Protein AF-A0A9X3BNT4-F1 (afdb_monomer_lite)

Organism: NCBI:txid318424

Structure (mmCIF, N/CA/C/O backbone):
data_AF-A0A9X3BNT4-F1
#
_entry.id   AF-A0A9X3BNT4-F1
#
loop_
_atom_site.group_PDB
_atom_site.id
_atom_site.type_symbol
_atom_site.label_atom_id
_atom_site.label_alt_id
_atom_site.label_comp_id
_atom_site.label_asym_id
_atom_site.label_entity_id
_atom_site.label_seq_id
_atom_site.pdbx_PDB_ins_code
_atom_site.Cartn_x
_atom_site.Cartn_y
_atom_site.Cartn_z
_atom_site.occupancy
_atom_site.B_iso_or_equiv
_atom_site.auth_seq_id
_atom_site.auth_comp_id
_atom_site.auth_asym_id
_atom_site.auth_atom_id
_atom_site.pdbx_PDB_model_num
ATOM 1 N N . ALA A 1 1 ? -4.913 -13.291 15.797 1.00 55.00 1 ALA A N 1
ATOM 2 C CA . ALA A 1 1 ? -3.959 -13.940 14.868 1.00 55.00 1 ALA A CA 1
ATOM 3 C C . ALA A 1 1 ? -2.617 -14.131 15.571 1.00 55.00 1 ALA A C 1
ATOM 5 O O . ALA A 1 1 ? -2.256 -13.281 16.377 1.00 55.00 1 ALA A O 1
ATOM 6 N N . THR A 1 2 ? -1.888 -15.220 15.312 1.00 68.81 2 THR A N 1
ATOM 7 C CA . THR A 1 2 ? -0.499 -15.352 15.784 1.00 68.81 2 THR A CA 1
ATOM 8 C C . THR A 1 2 ? 0.394 -14.337 15.056 1.00 68.81 2 THR A C 1
ATOM 10 O O . THR A 1 2 ? 0.176 -14.117 13.863 1.00 68.81 2 THR A O 1
ATOM 13 N N . PRO A 1 3 ? 1.395 -13.726 15.723 1.00 75.94 3 PRO A N 1
ATOM 14 C CA . PRO A 1 3 ? 2.270 -12.724 15.106 1.00 75.94 3 PRO A CA 1
ATOM 15 C C . PRO A 1 3 ? 2.894 -13.190 13.785 1.00 75.94 3 PRO A C 1
ATOM 17 O O . PRO A 1 3 ? 2.908 -12.441 12.816 1.00 75.94 3 PRO A O 1
ATOM 20 N N . SER A 1 4 ? 3.305 -14.460 13.703 1.00 80.19 4 SER A N 1
ATOM 21 C CA . SER A 1 4 ? 3.890 -15.050 12.491 1.00 80.19 4 SER A CA 1
ATOM 22 C C . SER A 1 4 ? 2.973 -14.985 11.267 1.00 80.19 4 SER A C 1
ATOM 24 O O . SER A 1 4 ? 3.439 -14.690 10.173 1.00 80.19 4 SER A O 1
ATOM 26 N N . ARG A 1 5 ? 1.663 -15.207 11.437 1.00 87.12 5 ARG A N 1
ATOM 27 C CA . ARG A 1 5 ? 0.697 -15.135 10.329 1.00 87.12 5 ARG A CA 1
ATOM 28 C C . ARG A 1 5 ? 0.489 -13.706 9.836 1.00 87.12 5 ARG A C 1
ATOM 30 O O . ARG A 1 5 ? 0.233 -13.513 8.656 1.00 87.12 5 ARG A O 1
ATOM 37 N N . ALA A 1 6 ? 0.587 -12.723 10.729 1.00 86.56 6 ALA A N 1
ATOM 38 C CA . ALA A 1 6 ? 0.404 -11.322 10.370 1.00 86.56 6 ALA A CA 1
ATOM 39 C C . ALA A 1 6 ? 1.595 -10.791 9.555 1.00 86.56 6 ALA A C 1
ATOM 41 O O . ALA A 1 6 ? 1.392 -10.133 8.541 1.00 86.56 6 ALA A O 1
ATOM 42 N N . TYR A 1 7 ? 2.825 -11.144 9.944 1.00 91.25 7 TYR A N 1
ATOM 43 C CA . TYR A 1 7 ? 4.020 -10.813 9.160 1.00 91.25 7 TYR A CA 1
ATOM 44 C C . TYR A 1 7 ? 4.074 -11.561 7.821 1.00 91.25 7 TYR A C 1
ATOM 46 O O . TYR A 1 7 ? 4.453 -10.974 6.816 1.00 91.25 7 TYR A O 1
ATOM 54 N N . ALA A 1 8 ? 3.621 -12.817 7.765 1.00 92.94 8 ALA A N 1
ATOM 55 C CA . ALA A 1 8 ? 3.501 -13.529 6.491 1.00 92.94 8 ALA A CA 1
ATOM 56 C C . ALA A 1 8 ? 2.522 -12.827 5.529 1.00 92.94 8 ALA A C 1
ATOM 58 O O . ALA A 1 8 ? 2.832 -12.655 4.355 1.00 92.94 8 ALA A O 1
ATOM 59 N N . ALA A 1 9 ? 1.379 -12.348 6.033 1.00 91.62 9 ALA A N 1
ATOM 60 C CA . ALA A 1 9 ? 0.434 -11.571 5.231 1.00 91.62 9 ALA A CA 1
ATOM 61 C C . ALA A 1 9 ? 1.014 -10.215 4.778 1.00 91.62 9 ALA A C 1
ATOM 63 O O . ALA A 1 9 ? 0.729 -9.764 3.672 1.00 91.62 9 ALA A O 1
ATOM 64 N N . ALA A 1 10 ? 1.851 -9.570 5.601 1.00 92.94 10 ALA A N 1
ATOM 65 C CA . ALA A 1 10 ? 2.579 -8.360 5.208 1.00 92.94 10 ALA A CA 1
ATOM 66 C C . ALA A 1 10 ? 3.544 -8.619 4.042 1.00 92.94 10 ALA A C 1
ATOM 68 O O . ALA A 1 10 ? 3.598 -7.838 3.091 1.00 92.94 10 ALA A O 1
ATOM 69 N N . GLU A 1 11 ? 4.293 -9.721 4.101 1.00 94.56 11 GLU A N 1
ATOM 70 C CA . GLU A 1 11 ? 5.186 -10.136 3.016 1.00 94.56 11 GLU A CA 1
ATOM 71 C C . GLU A 1 11 ? 4.409 -10.448 1.736 1.00 94.56 11 GLU A C 1
ATOM 73 O O . GLU A 1 11 ? 4.791 -9.981 0.662 1.00 94.56 11 GLU A O 1
ATOM 78 N N . GLU A 1 12 ? 3.296 -11.172 1.853 1.00 96.12 12 GLU A N 1
ATOM 79 C CA . GLU A 1 12 ? 2.410 -11.491 0.732 1.00 96.12 12 GLU A CA 1
ATOM 80 C C . GLU A 1 12 ? 1.820 -10.230 0.088 1.00 96.12 12 GLU A C 1
ATOM 82 O O . GLU A 1 12 ? 1.795 -10.123 -1.139 1.00 96.12 12 GLU A O 1
ATOM 87 N N . LEU A 1 13 ? 1.416 -9.240 0.889 1.00 95.62 13 LEU A N 1
ATOM 88 C CA . LEU A 1 13 ? 0.908 -7.960 0.394 1.00 95.62 13 LEU A CA 1
ATOM 89 C C . LEU A 1 13 ? 1.952 -7.231 -0.464 1.00 95.62 13 LEU A C 1
ATOM 91 O O . LEU A 1 13 ? 1.651 -6.789 -1.574 1.00 95.62 13 LEU A O 1
ATOM 95 N N . VAL A 1 14 ? 3.190 -7.129 0.029 1.00 97.06 14 VAL A N 1
ATOM 96 C CA . VAL A 1 14 ? 4.288 -6.488 -0.713 1.00 97.06 14 VAL A CA 1
ATOM 97 C C . VAL A 1 14 ? 4.607 -7.272 -1.987 1.00 97.06 14 VAL A C 1
ATOM 99 O O . VAL A 1 14 ? 4.723 -6.678 -3.058 1.00 97.06 14 VAL A O 1
ATOM 102 N N . ALA A 1 15 ? 4.698 -8.601 -1.897 1.00 97.25 15 ALA A N 1
ATOM 103 C CA . ALA A 1 15 ? 4.974 -9.458 -3.047 1.00 97.25 15 ALA A CA 1
ATOM 104 C C . ALA A 1 15 ? 3.889 -9.344 -4.129 1.00 97.25 15 ALA A C 1
ATOM 106 O O . ALA A 1 15 ? 4.209 -9.287 -5.318 1.00 97.25 15 ALA A O 1
ATOM 107 N N . THR A 1 16 ? 2.622 -9.257 -3.721 1.00 97.56 16 THR A N 1
ATOM 108 C CA . THR A 1 16 ? 1.478 -9.095 -4.626 1.00 97.56 16 THR A CA 1
ATOM 109 C C . THR A 1 16 ? 1.530 -7.749 -5.341 1.00 97.56 16 THR A C 1
ATOM 111 O O . THR A 1 16 ? 1.411 -7.711 -6.563 1.00 97.56 16 THR A O 1
ATOM 114 N N . ALA A 1 17 ? 1.803 -6.656 -4.621 1.00 96.25 17 ALA A N 1
ATOM 115 C CA . ALA A 1 17 ? 1.944 -5.329 -5.225 1.00 96.25 17 ALA A CA 1
ATOM 116 C C . ALA A 1 17 ? 3.100 -5.268 -6.243 1.00 96.25 17 ALA A C 1
ATOM 118 O O . ALA A 1 17 ? 2.993 -4.634 -7.293 1.00 96.25 17 ALA A O 1
ATOM 119 N N . GLU A 1 18 ? 4.219 -5.941 -5.964 1.00 96.31 18 GLU A N 1
ATOM 120 C CA . GLU A 1 18 ? 5.313 -6.060 -6.930 1.00 96.31 18 GLU A CA 1
ATOM 121 C C . GLU A 1 18 ? 4.954 -6.938 -8.139 1.00 96.31 18 GLU A C 1
ATOM 123 O O . GLU A 1 18 ? 5.370 -6.637 -9.258 1.00 96.31 18 GLU A O 1
ATOM 128 N N . ALA A 1 19 ? 4.215 -8.031 -7.932 1.00 97.06 19 ALA A N 1
ATOM 129 C CA . ALA A 1 19 ? 3.771 -8.915 -9.007 1.00 97.06 19 ALA A CA 1
ATOM 130 C C . ALA A 1 19 ? 2.777 -8.214 -9.943 1.00 97.06 19 ALA A C 1
ATOM 132 O O . ALA A 1 19 ? 2.926 -8.304 -11.159 1.00 97.06 19 ALA A O 1
ATOM 133 N N . GLU A 1 20 ? 1.832 -7.450 -9.393 1.00 96.06 20 GLU A N 1
ATOM 134 C CA . GLU A 1 20 ? 0.910 -6.614 -10.166 1.00 96.06 20 GLU A CA 1
ATOM 135 C C . GLU A 1 20 ? 1.678 -5.581 -11.006 1.00 96.06 20 GLU A C 1
ATOM 137 O O . GLU A 1 20 ? 1.452 -5.450 -12.207 1.00 96.06 20 GLU A O 1
ATOM 142 N N . ALA A 1 21 ? 2.661 -4.900 -10.410 1.00 95.50 21 ALA A N 1
ATOM 143 C CA . ALA A 1 21 ? 3.497 -3.940 -11.128 1.00 95.50 21 ALA A CA 1
ATOM 144 C C . ALA A 1 21 ? 4.329 -4.575 -12.253 1.00 95.50 21 ALA A C 1
ATOM 146 O O . ALA A 1 21 ? 4.528 -3.953 -13.299 1.00 95.50 21 ALA A O 1
ATOM 147 N N . ARG A 1 22 ? 4.827 -5.803 -12.047 1.00 95.31 22 ARG A N 1
ATOM 148 C CA . ARG A 1 22 ? 5.496 -6.597 -13.089 1.00 95.31 22 ARG A CA 1
ATOM 149 C C . ARG A 1 22 ? 4.532 -6.893 -14.236 1.00 95.31 22 ARG A C 1
ATOM 151 O O . ARG A 1 22 ? 4.805 -6.462 -15.351 1.00 95.31 22 ARG A O 1
ATOM 158 N N . ALA A 1 23 ? 3.380 -7.488 -13.935 1.00 95.19 23 ALA A N 1
ATOM 159 C CA . ALA A 1 23 ? 2.369 -7.843 -14.930 1.00 95.19 23 ALA A CA 1
ATOM 160 C C . ALA A 1 23 ? 1.882 -6.638 -15.758 1.00 95.19 23 ALA A C 1
ATOM 162 O O . ALA A 1 23 ? 1.621 -6.769 -16.946 1.00 95.19 23 ALA A O 1
ATOM 163 N N . LEU A 1 24 ? 1.801 -5.446 -15.158 1.00 93.12 24 LEU A N 1
ATOM 164 C CA . LEU A 1 24 ? 1.388 -4.224 -15.857 1.00 93.12 24 LEU A CA 1
ATOM 165 C C . LEU A 1 24 ? 2.462 -3.618 -16.771 1.00 93.12 24 LEU A C 1
ATOM 167 O O . LEU A 1 24 ? 2.142 -2.746 -17.579 1.00 93.12 24 LEU A O 1
ATOM 171 N N . THR A 1 25 ? 3.737 -3.984 -16.608 1.00 93.25 25 THR A N 1
ATOM 172 C CA . THR A 1 25 ? 4.846 -3.287 -17.282 1.00 93.25 25 THR A CA 1
ATOM 173 C C . THR A 1 25 ? 5.707 -4.173 -18.172 1.00 93.25 25 THR A C 1
ATOM 175 O O . THR A 1 25 ? 6.362 -3.631 -19.057 1.00 93.25 25 THR A O 1
ATOM 178 N N . GLU A 1 26 ? 5.716 -5.491 -17.971 1.00 93.56 26 GLU A N 1
ATOM 179 C CA . GLU A 1 26 ? 6.617 -6.432 -18.652 1.00 93.56 26 GLU A CA 1
ATOM 180 C C . GLU A 1 26 ? 6.447 -6.419 -20.177 1.00 93.56 26 GLU A C 1
ATOM 182 O O . GLU A 1 26 ? 7.381 -6.007 -20.867 1.00 93.56 26 GLU A O 1
ATOM 187 N N . ASP A 1 27 ? 5.246 -6.702 -20.687 1.00 91.88 27 ASP A N 1
ATOM 188 C CA . ASP A 1 27 ? 4.957 -6.731 -22.131 1.00 91.88 27 ASP A CA 1
ATOM 189 C C . ASP A 1 27 ? 5.369 -5.425 -22.834 1.00 91.88 27 ASP A C 1
ATOM 191 O O . ASP A 1 27 ? 6.035 -5.420 -23.870 1.00 91.88 27 ASP A O 1
ATOM 195 N N . GLY A 1 28 ? 5.017 -4.280 -22.241 1.00 93.06 28 GLY A N 1
ATOM 196 C CA . GLY A 1 28 ? 5.363 -2.969 -22.793 1.00 93.06 28 GLY A CA 1
ATOM 197 C C . GLY A 1 28 ? 6.865 -2.675 -22.749 1.00 93.06 28 GLY A C 1
ATOM 198 O O . GLY A 1 28 ? 7.397 -2.022 -23.648 1.00 93.06 28 GLY A O 1
ATOM 199 N N . ASN A 1 29 ? 7.569 -3.155 -21.721 1.00 94.94 29 ASN A N 1
ATOM 200 C CA . ASN A 1 29 ? 9.016 -2.993 -21.614 1.00 94.94 29 ASN A CA 1
ATOM 201 C C . ASN A 1 29 ? 9.752 -3.844 -22.659 1.00 94.94 29 ASN A C 1
ATOM 203 O O . ASN A 1 29 ? 10.750 -3.377 -23.214 1.00 94.94 29 ASN A O 1
ATOM 207 N N . GLU A 1 30 ? 9.277 -5.057 -22.947 1.00 94.50 30 GLU A N 1
ATOM 208 C CA . GLU A 1 30 ? 9.840 -5.910 -23.999 1.00 94.50 30 GLU A CA 1
ATOM 209 C C . GLU A 1 30 ? 9.701 -5.250 -25.372 1.00 94.50 30 GLU A C 1
ATOM 211 O O . GLU A 1 30 ? 10.700 -5.084 -26.077 1.00 94.50 30 GLU A O 1
ATOM 216 N N . VAL A 1 31 ? 8.499 -4.763 -25.699 1.00 96.00 31 VAL A N 1
ATOM 217 C CA . VAL A 1 31 ? 8.234 -4.046 -26.955 1.00 96.00 31 VAL A CA 1
ATOM 218 C C . VAL A 1 31 ? 9.122 -2.803 -27.092 1.00 96.00 31 VAL A C 1
ATOM 220 O O . VAL A 1 31 ? 9.828 -2.673 -28.090 1.00 96.00 31 VAL A O 1
ATOM 223 N N . GLU A 1 32 ? 9.182 -1.927 -26.076 1.00 95.06 32 GLU A N 1
ATOM 224 C CA . GLU A 1 32 ? 10.015 -0.705 -26.120 1.00 95.06 32 GLU A CA 1
ATOM 225 C C . GLU A 1 32 ? 11.510 -1.043 -26.294 1.00 95.06 32 GLU A C 1
ATOM 227 O O . GLU A 1 32 ? 12.265 -0.302 -26.929 1.00 95.06 32 GLU A O 1
ATOM 232 N N . THR A 1 33 ? 11.951 -2.178 -25.743 1.00 94.12 33 THR A N 1
ATOM 233 C CA . THR A 1 33 ? 13.336 -2.644 -25.870 1.00 94.12 33 THR A CA 1
ATOM 234 C C . THR A 1 33 ? 13.646 -3.117 -27.288 1.00 94.12 33 THR A C 1
ATOM 236 O O . THR A 1 33 ? 14.684 -2.735 -27.834 1.00 94.12 33 THR A O 1
ATOM 239 N N . GLU A 1 34 ? 12.769 -3.913 -27.902 1.00 92.31 34 GLU A N 1
ATOM 240 C CA . GLU A 1 34 ? 12.947 -4.394 -29.278 1.00 92.31 34 GLU A CA 1
ATOM 241 C C . GLU A 1 34 ? 12.855 -3.267 -30.312 1.00 92.31 34 GLU A C 1
ATOM 243 O O . GLU A 1 34 ? 13.674 -3.192 -31.235 1.00 92.31 34 GLU A O 1
ATOM 248 N N . GLU A 1 35 ? 11.922 -2.333 -30.127 1.00 92.62 35 GLU A N 1
ATOM 249 C CA . GLU A 1 35 ? 11.813 -1.135 -30.962 1.00 92.62 35 GLU A CA 1
ATOM 250 C C . GLU A 1 35 ? 13.091 -0.293 -30.890 1.00 92.62 35 GLU A C 1
ATOM 252 O O . GLU A 1 35 ? 13.634 0.111 -31.924 1.00 92.62 35 GLU A O 1
ATOM 257 N N . LEU A 1 36 ? 13.632 -0.085 -29.682 1.00 91.06 36 LEU A N 1
ATOM 258 C CA . LEU A 1 36 ? 14.880 0.653 -29.508 1.00 91.06 36 LEU A CA 1
ATOM 259 C C . LEU A 1 36 ? 16.069 -0.090 -30.132 1.00 91.06 36 LEU A C 1
ATOM 261 O O . LEU A 1 36 ? 16.899 0.539 -30.788 1.00 91.06 36 LEU A O 1
ATOM 265 N N . ARG A 1 37 ? 16.158 -1.418 -29.985 1.00 88.19 37 ARG A N 1
ATOM 266 C CA . ARG A 1 37 ? 17.198 -2.231 -30.645 1.00 88.19 37 ARG A CA 1
ATOM 267 C C . ARG A 1 37 ? 17.141 -2.077 -32.162 1.00 88.19 37 ARG A C 1
ATOM 269 O O . ARG A 1 37 ? 18.173 -1.823 -32.787 1.00 88.19 37 ARG A O 1
ATOM 276 N N . THR A 1 38 ? 15.944 -2.166 -32.732 1.00 87.50 38 THR A N 1
ATOM 277 C CA . THR A 1 38 ? 15.704 -2.005 -34.171 1.00 87.50 38 THR A CA 1
ATOM 278 C C . THR A 1 38 ? 16.112 -0.606 -34.641 1.00 87.50 38 THR A C 1
ATOM 280 O O . THR A 1 38 ? 16.881 -0.475 -35.594 1.00 87.50 38 THR A O 1
ATOM 283 N N . ALA A 1 39 ? 15.694 0.446 -33.929 1.00 86.69 39 ALA A N 1
ATOM 284 C CA . ALA A 1 39 ? 16.043 1.834 -34.243 1.00 86.69 39 ALA A CA 1
ATOM 285 C C . ALA A 1 39 ? 17.556 2.116 -34.160 1.00 86.69 39 ALA A C 1
ATOM 287 O O . ALA A 1 39 ? 18.080 2.946 -34.902 1.00 86.69 39 ALA A O 1
ATOM 288 N N . LEU A 1 40 ? 18.275 1.405 -33.287 1.00 85.12 40 LEU A N 1
ATOM 289 C CA . LEU A 1 40 ? 19.732 1.499 -33.136 1.00 85.12 40 LEU A CA 1
ATOM 290 C C . LEU A 1 40 ? 20.515 0.675 -34.176 1.00 85.12 40 LEU A C 1
ATOM 292 O O . LEU A 1 40 ? 21.750 0.683 -34.165 1.00 85.12 40 LEU A O 1
ATOM 296 N N . GLY A 1 41 ? 19.823 -0.001 -35.097 1.00 79.44 41 GLY A N 1
ATOM 297 C CA . GLY A 1 41 ? 20.430 -0.735 -36.205 1.00 79.44 41 GLY A CA 1
ATOM 298 C C . GLY A 1 41 ? 20.728 -2.204 -35.908 1.00 79.44 41 GLY A C 1
ATOM 299 O O . GLY A 1 41 ? 21.516 -2.811 -36.640 1.00 79.44 41 GLY A O 1
ATOM 300 N N . ALA A 1 42 ? 20.114 -2.795 -34.874 1.00 73.88 42 ALA A N 1
ATOM 301 C CA . ALA A 1 42 ? 20.116 -4.247 -34.716 1.00 73.88 42 ALA A CA 1
ATOM 302 C C . ALA A 1 42 ? 19.525 -4.890 -35.988 1.00 73.88 42 ALA A C 1
ATOM 304 O O . ALA A 1 42 ? 18.391 -4.608 -36.362 1.00 73.88 42 ALA A O 1
ATOM 305 N N . GLY A 1 43 ? 20.327 -5.701 -36.689 1.00 67.25 43 GLY A N 1
ATOM 306 C CA . GLY A 1 43 ? 19.960 -6.322 -37.971 1.00 67.25 43 GLY A CA 1
ATOM 307 C C . GLY A 1 43 ? 20.523 -5.645 -39.232 1.00 67.25 43 GLY A C 1
ATOM 308 O O . GLY A 1 43 ? 20.394 -6.199 -40.322 1.00 67.25 43 GLY A O 1
ATOM 309 N N . GLY A 1 44 ? 21.198 -4.493 -39.123 1.00 66.44 44 GLY A N 1
ATOM 310 C CA . GLY A 1 44 ? 21.887 -3.856 -40.254 1.00 66.44 44 GLY A CA 1
ATOM 311 C C . GLY A 1 44 ? 23.264 -4.476 -40.548 1.00 66.44 44 GLY A C 1
ATOM 312 O O . GLY A 1 44 ? 24.091 -4.611 -39.650 1.00 66.44 44 GLY A O 1
ATOM 313 N N . THR A 1 45 ? 23.558 -4.808 -41.810 1.00 61.78 45 THR A N 1
ATOM 314 C CA . THR A 1 45 ? 24.813 -5.479 -42.236 1.00 61.78 45 THR A CA 1
ATOM 315 C C . THR A 1 45 ? 25.852 -4.547 -42.893 1.00 61.78 45 THR A C 1
ATOM 317 O O . THR A 1 45 ? 26.862 -5.007 -43.423 1.00 61.78 45 THR A O 1
ATOM 320 N N . GLY A 1 46 ? 25.635 -3.225 -42.873 1.00 64.56 46 GLY A N 1
ATOM 321 C CA . GLY A 1 46 ? 26.471 -2.238 -43.577 1.00 64.56 46 GLY A CA 1
ATOM 322 C C . GLY A 1 46 ? 27.776 -1.836 -42.865 1.00 64.56 46 GLY A C 1
ATOM 323 O O . GLY A 1 46 ? 27.872 -1.844 -41.644 1.00 64.56 46 GLY A O 1
ATOM 324 N N . LYS A 1 47 ? 28.778 -1.378 -43.633 1.00 56.91 47 LYS A N 1
ATOM 325 C CA . LYS A 1 47 ? 30.164 -1.059 -43.200 1.00 56.91 47 LYS A CA 1
ATOM 326 C C . LYS A 1 47 ? 30.318 0.072 -42.149 1.00 56.91 47 LYS A C 1
ATOM 328 O O . LYS A 1 47 ? 31.439 0.355 -41.739 1.00 56.91 47 LYS A O 1
ATOM 333 N N . GLY A 1 48 ? 29.225 0.715 -41.721 1.00 59.84 48 GLY A N 1
ATOM 334 C CA . GLY A 1 48 ? 29.186 1.800 -40.721 1.00 59.84 48 GLY A CA 1
ATOM 335 C C . GLY A 1 48 ? 28.539 1.432 -39.375 1.00 59.84 48 GLY A C 1
ATOM 336 O O . GLY A 1 48 ? 28.510 2.260 -38.466 1.00 59.84 48 GLY A O 1
ATOM 337 N N . THR A 1 49 ? 28.048 0.200 -39.215 1.00 58.41 49 THR A N 1
ATOM 338 C CA . THR A 1 49 ? 27.290 -0.258 -38.029 1.00 58.41 49 THR A CA 1
ATOM 339 C C . THR A 1 49 ? 28.147 -0.421 -36.768 1.00 58.41 49 THR A C 1
ATOM 341 O O . THR A 1 49 ? 27.644 -0.396 -35.649 1.00 58.41 49 THR A O 1
ATOM 344 N N . ALA A 1 50 ? 29.472 -0.516 -36.903 1.00 55.31 50 ALA A N 1
ATOM 345 C CA . ALA A 1 50 ? 30.376 -0.639 -35.757 1.00 55.31 50 ALA A CA 1
ATOM 346 C C . ALA A 1 50 ? 30.466 0.648 -34.903 1.00 55.31 50 ALA A C 1
ATOM 348 O O . ALA A 1 50 ? 30.736 0.572 -33.704 1.00 55.31 50 ALA A O 1
ATOM 349 N N . GLY A 1 51 ? 30.225 1.828 -35.495 1.00 55.22 51 GLY A N 1
ATOM 350 C CA . GLY A 1 51 ? 30.218 3.118 -34.788 1.00 55.22 51 GLY A CA 1
ATOM 351 C C . GLY A 1 51 ? 28.903 3.412 -34.057 1.00 55.22 51 GLY A C 1
ATOM 352 O O . GLY A 1 51 ? 28.920 4.003 -32.978 1.00 55.22 51 GLY A O 1
ATOM 353 N N . THR A 1 52 ? 27.774 2.938 -34.594 1.00 56.38 52 THR A N 1
ATOM 354 C CA . THR A 1 52 ? 26.433 3.090 -33.998 1.00 56.38 52 THR A CA 1
ATOM 355 C C . THR A 1 52 ? 26.246 2.214 -32.749 1.00 56.38 52 THR A C 1
ATOM 357 O O . THR A 1 52 ? 25.568 2.617 -31.805 1.00 56.38 52 THR A O 1
ATOM 360 N N . MET A 1 53 ? 26.946 1.077 -32.662 1.00 58.38 53 MET A N 1
ATOM 361 C CA . MET A 1 53 ? 26.886 0.151 -31.518 1.00 58.38 53 MET A CA 1
ATOM 362 C C . MET A 1 53 ? 27.445 0.721 -30.198 1.00 58.38 53 MET A C 1
ATOM 364 O O . MET A 1 53 ? 26.994 0.321 -29.125 1.00 58.38 53 MET A O 1
ATOM 368 N N . ARG A 1 54 ? 28.389 1.679 -30.226 1.00 59.94 54 ARG A N 1
ATOM 369 C CA . ARG A 1 54 ? 28.927 2.294 -28.988 1.00 59.94 54 ARG A CA 1
ATOM 370 C C . ARG A 1 54 ? 27.944 3.255 -28.308 1.00 59.94 54 ARG A C 1
ATOM 372 O O . ARG A 1 54 ? 27.973 3.359 -27.087 1.00 59.94 54 ARG A O 1
ATOM 379 N N . GLY A 1 55 ? 27.067 3.919 -29.069 1.00 64.62 55 GLY A N 1
ATOM 380 C CA . GLY A 1 55 ? 25.982 4.752 -28.526 1.00 64.62 55 GLY A CA 1
ATOM 381 C C . GLY A 1 55 ? 24.752 3.942 -28.092 1.00 64.62 55 GLY A C 1
ATOM 382 O O . GLY A 1 55 ? 24.016 4.359 -27.198 1.00 64.62 55 GLY A O 1
ATOM 383 N N . ALA A 1 56 ? 24.571 2.750 -28.670 1.00 76.94 56 ALA A N 1
ATOM 384 C CA . ALA A 1 56 ? 23.428 1.877 -28.416 1.00 76.94 56 ALA A CA 1
ATOM 385 C C . ALA A 1 56 ? 23.360 1.351 -26.970 1.00 76.94 56 ALA A C 1
ATOM 387 O O . ALA A 1 56 ? 22.282 1.292 -26.380 1.00 76.94 56 ALA A O 1
ATOM 388 N N . ALA A 1 57 ? 24.507 1.030 -26.362 1.00 82.81 57 ALA A N 1
ATOM 389 C CA . ALA A 1 57 ? 24.557 0.537 -24.983 1.00 82.81 57 ALA A CA 1
ATOM 390 C C . ALA A 1 57 ? 24.078 1.584 -23.958 1.00 82.81 57 ALA A C 1
ATOM 392 O O . ALA A 1 57 ? 23.410 1.238 -22.984 1.00 82.81 57 ALA A O 1
ATOM 393 N N . GLY A 1 58 ? 24.389 2.866 -24.184 1.00 89.44 58 GLY A N 1
ATOM 394 C CA . GLY A 1 58 ? 23.932 3.962 -23.326 1.00 89.44 58 GLY A CA 1
ATOM 395 C C . GLY A 1 58 ? 22.418 4.151 -23.398 1.00 89.44 58 GLY A C 1
ATOM 396 O O . GLY A 1 58 ? 21.754 4.184 -22.366 1.00 89.44 58 GLY A O 1
ATOM 397 N N . ALA A 1 59 ? 21.869 4.175 -24.616 1.00 90.62 59 ALA A N 1
ATOM 398 C CA . ALA A 1 59 ? 20.433 4.318 -24.843 1.00 90.62 59 ALA A CA 1
ATOM 399 C C . ALA A 1 59 ? 19.619 3.162 -24.233 1.00 90.62 59 ALA A C 1
ATOM 401 O O . ALA A 1 59 ? 18.596 3.408 -23.592 1.00 90.62 59 ALA A O 1
ATOM 402 N N . LEU A 1 60 ? 20.093 1.917 -24.369 1.00 91.19 60 LEU A N 1
ATOM 403 C CA . LEU A 1 60 ? 19.461 0.745 -23.750 1.00 91.19 60 LEU A CA 1
ATOM 404 C C . LEU A 1 60 ? 19.501 0.810 -22.218 1.00 91.19 60 LEU A C 1
ATOM 406 O O . LEU A 1 60 ? 18.501 0.527 -21.566 1.00 91.19 60 LEU A O 1
ATOM 410 N N . LYS A 1 61 ? 20.622 1.246 -21.632 1.00 93.38 61 LYS A N 1
ATOM 411 C CA . LYS A 1 61 ? 20.744 1.407 -20.176 1.00 93.38 61 LYS A CA 1
ATOM 412 C C . LYS A 1 61 ? 19.832 2.513 -19.635 1.00 93.38 61 LYS A C 1
ATOM 414 O O . LYS A 1 61 ? 19.246 2.375 -18.561 1.00 93.38 61 LYS A O 1
ATOM 419 N N . ASP A 1 62 ? 19.700 3.619 -20.362 1.00 95.06 62 ASP A N 1
ATOM 420 C CA . ASP A 1 62 ? 18.766 4.685 -19.997 1.00 95.06 62 ASP A CA 1
ATOM 421 C C . ASP A 1 62 ? 17.307 4.245 -20.126 1.00 95.06 62 ASP A C 1
ATOM 423 O O . ASP A 1 62 ? 16.480 4.620 -19.289 1.00 95.06 62 ASP A O 1
ATOM 427 N N . LEU A 1 63 ? 16.989 3.429 -21.134 1.00 95.81 63 LEU A N 1
ATOM 428 C CA . LEU A 1 63 ? 15.685 2.788 -21.254 1.00 95.81 63 LEU A CA 1
ATOM 429 C C . LEU A 1 63 ? 15.404 1.881 -20.048 1.00 95.81 63 LEU A C 1
ATOM 431 O O . LEU A 1 63 ? 14.399 2.085 -19.370 1.00 95.81 63 LEU A O 1
ATOM 435 N N . GLU A 1 64 ? 16.313 0.966 -19.715 1.00 95.81 64 GLU A N 1
ATOM 436 C CA . GLU A 1 64 ? 16.184 0.065 -18.561 1.00 95.81 64 GLU A CA 1
ATOM 437 C C . GLU A 1 64 ? 15.962 0.851 -17.256 1.00 95.81 64 GLU A C 1
ATOM 439 O O . GLU A 1 64 ? 15.080 0.538 -16.453 1.00 95.81 64 GLU A O 1
ATOM 444 N N . ARG A 1 65 ? 16.701 1.952 -17.056 1.00 97.25 65 ARG A N 1
ATOM 445 C CA . ARG A 1 65 ? 16.517 2.838 -15.897 1.00 97.25 65 ARG A CA 1
ATOM 446 C C . ARG A 1 65 ? 15.114 3.454 -15.857 1.00 97.25 65 ARG A C 1
ATOM 448 O O . ARG A 1 65 ? 14.522 3.539 -14.777 1.00 97.25 65 ARG A O 1
ATOM 455 N N . ARG A 1 66 ? 14.574 3.891 -17.002 1.00 97.00 66 ARG A N 1
ATOM 456 C CA . ARG A 1 66 ? 13.200 4.416 -17.102 1.00 97.00 66 ARG A CA 1
ATOM 457 C C . ARG A 1 66 ? 12.167 3.328 -16.811 1.00 97.00 66 ARG A C 1
ATOM 459 O O . ARG A 1 66 ? 11.259 3.578 -16.019 1.00 97.00 66 ARG A O 1
ATOM 466 N N . GLN A 1 67 ? 12.334 2.136 -17.381 1.00 97.38 67 GLN A N 1
ATOM 467 C CA . GLN A 1 67 ? 11.469 0.975 -17.152 1.00 97.38 67 GLN A CA 1
ATOM 468 C C . GLN A 1 67 ? 11.436 0.599 -15.666 1.00 97.38 67 GLN A C 1
ATOM 470 O O . GLN A 1 67 ? 10.364 0.552 -15.064 1.00 97.38 67 GLN A O 1
ATOM 475 N N . LYS A 1 68 ? 12.607 0.480 -15.028 1.00 95.62 68 LYS A N 1
ATOM 476 C CA . LYS A 1 68 ? 12.731 0.213 -13.589 1.00 95.62 68 LYS A CA 1
ATOM 477 C C . LYS A 1 68 ? 12.063 1.293 -12.738 1.00 95.62 68 LYS A C 1
ATOM 479 O O . LYS A 1 68 ? 11.366 0.989 -11.778 1.00 95.62 68 LYS A O 1
ATOM 484 N N . SER A 1 69 ? 12.223 2.567 -13.100 1.00 95.69 69 SER A N 1
ATOM 485 C CA . SER A 1 69 ? 11.546 3.671 -12.408 1.00 95.69 69 SER A CA 1
ATOM 486 C C . SER A 1 69 ? 10.018 3.615 -12.552 1.00 95.69 69 SER A C 1
ATOM 488 O O . SER A 1 69 ? 9.306 3.932 -11.595 1.00 95.69 69 SER A O 1
ATOM 490 N N . ARG A 1 70 ? 9.490 3.219 -13.720 1.00 95.50 70 ARG A N 1
ATOM 491 C CA . ARG A 1 70 ? 8.045 2.991 -13.913 1.00 95.50 70 ARG A CA 1
ATOM 492 C C . ARG A 1 70 ? 7.554 1.821 -13.064 1.00 95.50 70 ARG A C 1
ATOM 494 O O . ARG A 1 70 ? 6.576 1.991 -12.349 1.00 95.50 70 ARG A O 1
ATOM 501 N N . GLN A 1 71 ? 8.272 0.701 -13.065 1.00 95.94 71 GLN A N 1
ATOM 502 C CA . GLN A 1 71 ? 7.929 -0.473 -12.262 1.00 95.94 71 GLN A CA 1
ATOM 503 C C . GLN A 1 71 ? 7.904 -0.160 -10.758 1.00 95.94 71 GLN A C 1
ATOM 505 O O . GLN A 1 71 ? 6.943 -0.506 -10.075 1.00 95.94 71 GLN A O 1
ATOM 510 N N . THR A 1 72 ? 8.905 0.561 -10.237 1.00 93.50 72 THR A N 1
ATOM 511 C CA . THR A 1 72 ? 8.917 0.982 -8.826 1.00 93.50 72 THR A CA 1
ATOM 512 C C . THR A 1 72 ? 7.713 1.857 -8.477 1.00 93.50 72 THR A C 1
ATOM 514 O O . THR A 1 72 ? 7.144 1.700 -7.400 1.00 93.50 72 THR A O 1
ATOM 517 N N . ARG A 1 73 ? 7.315 2.779 -9.365 1.00 93.81 73 ARG A N 1
ATOM 518 C CA . ARG A 1 73 ? 6.122 3.616 -9.155 1.00 93.81 73 ARG A CA 1
ATOM 519 C C . ARG A 1 73 ? 4.846 2.782 -9.166 1.00 93.81 73 ARG A C 1
ATOM 521 O O . ARG A 1 73 ? 4.107 2.848 -8.198 1.00 93.81 73 ARG A O 1
ATOM 528 N N . ALA A 1 74 ? 4.669 1.920 -10.165 1.00 95.75 74 ALA A N 1
ATOM 529 C CA . ALA A 1 74 ? 3.514 1.028 -10.243 1.00 95.75 74 ALA A CA 1
ATOM 530 C C . ALA A 1 74 ? 3.378 0.140 -8.992 1.00 95.75 74 ALA A C 1
ATOM 532 O O . ALA A 1 74 ? 2.282 -0.018 -8.465 1.00 95.75 74 ALA A O 1
ATOM 533 N N . SER A 1 75 ? 4.493 -0.379 -8.466 1.00 95.94 75 SER A N 1
ATOM 534 C CA . SER A 1 75 ? 4.492 -1.173 -7.230 1.00 95.94 75 SER A CA 1
ATOM 535 C C . SER A 1 75 ? 4.114 -0.341 -6.002 1.00 95.94 75 SER A C 1
ATOM 537 O O . SER A 1 75 ? 3.334 -0.801 -5.169 1.00 95.94 75 SER A O 1
ATOM 539 N N . ARG A 1 76 ? 4.615 0.898 -5.895 1.00 94.75 76 ARG A N 1
ATOM 540 C CA . ARG A 1 76 ? 4.227 1.822 -4.818 1.00 94.75 76 ARG A CA 1
ATOM 541 C C . ARG A 1 76 ? 2.752 2.197 -4.893 1.00 94.75 76 ARG A C 1
ATOM 543 O O . ARG A 1 76 ? 2.097 2.189 -3.860 1.00 94.75 76 ARG A O 1
ATOM 550 N N . ASP A 1 77 ? 2.233 2.462 -6.086 1.00 95.56 77 ASP A N 1
ATOM 551 C CA . ASP A 1 77 ? 0.827 2.815 -6.291 1.00 95.56 77 ASP A CA 1
ATOM 552 C C . ASP A 1 77 ? -0.097 1.629 -5.968 1.00 95.56 77 ASP A C 1
ATOM 554 O O . ASP A 1 77 ? -1.155 1.808 -5.367 1.00 95.56 77 ASP A O 1
ATOM 558 N N . ALA A 1 78 ? 0.306 0.402 -6.323 1.00 97.00 78 ALA A N 1
ATOM 559 C CA . ALA A 1 78 ? -0.415 -0.815 -5.952 1.00 97.00 78 ALA A CA 1
ATOM 560 C C . ALA A 1 78 ? -0.450 -1.031 -4.437 1.00 97.00 78 ALA A C 1
ATOM 562 O O . ALA A 1 78 ? -1.513 -1.287 -3.868 1.00 97.00 78 ALA A O 1
ATOM 563 N N . LEU A 1 79 ? 0.692 -0.853 -3.773 1.00 97.44 79 LEU A N 1
ATOM 564 C CA . LEU A 1 79 ? 0.762 -0.952 -2.323 1.00 97.44 79 LEU A CA 1
ATOM 565 C C . LEU A 1 79 ? -0.056 0.152 -1.634 1.00 97.44 79 LEU A C 1
ATOM 567 O O . LEU A 1 79 ? -0.786 -0.145 -0.695 1.00 97.44 79 LEU A O 1
ATOM 571 N N . ASP A 1 80 ? 0.020 1.404 -2.098 1.00 96.69 80 ASP A N 1
ATOM 572 C CA . ASP A 1 80 ? -0.735 2.521 -1.511 1.00 96.69 80 ASP A CA 1
ATOM 573 C C . ASP A 1 80 ? -2.247 2.303 -1.613 1.00 96.69 80 ASP A C 1
ATOM 575 O O . ASP A 1 80 ? -2.958 2.517 -0.632 1.00 96.69 80 ASP A O 1
ATOM 579 N N . ARG A 1 81 ? -2.739 1.791 -2.751 1.00 97.06 81 ARG A N 1
ATOM 580 C CA . ARG A 1 81 ? -4.151 1.407 -2.907 1.00 97.06 81 ARG A CA 1
ATOM 581 C C . ARG A 1 81 ? -4.584 0.390 -1.859 1.00 97.06 81 ARG A C 1
ATOM 583 O O . ARG A 1 81 ? -5.607 0.595 -1.213 1.00 97.06 81 ARG A O 1
ATOM 590 N N . ALA A 1 82 ? -3.801 -0.667 -1.657 1.00 97.62 82 ALA A N 1
ATOM 591 C CA . ALA A 1 82 ? -4.117 -1.688 -0.662 1.00 97.62 82 ALA A CA 1
ATOM 592 C C . ALA A 1 82 ? -4.042 -1.156 0.782 1.00 97.62 82 ALA A C 1
ATOM 594 O O . ALA A 1 82 ? -4.830 -1.552 1.638 1.00 97.62 82 ALA A O 1
ATOM 595 N N . LEU A 1 83 ? -3.122 -0.228 1.064 1.00 98.19 83 LEU A N 1
ATOM 596 C CA . LEU A 1 83 ? -3.056 0.444 2.362 1.00 98.19 83 LEU A CA 1
ATOM 597 C C . LEU A 1 83 ? -4.284 1.331 2.594 1.00 98.19 83 LEU A C 1
ATOM 599 O O . LEU A 1 83 ? -4.864 1.290 3.675 1.00 98.19 83 LEU A O 1
ATOM 603 N N . ILE A 1 84 ? -4.710 2.111 1.598 1.00 98.12 84 ILE A N 1
ATOM 604 C CA . ILE A 1 84 ? -5.924 2.929 1.709 1.00 98.12 84 ILE A CA 1
ATOM 605 C C . ILE A 1 84 ? -7.146 2.042 1.948 1.00 98.12 84 ILE A C 1
ATOM 607 O O . ILE A 1 84 ? -7.900 2.345 2.867 1.00 98.12 84 ILE A O 1
ATOM 611 N N . ASP A 1 85 ? -7.293 0.949 1.196 1.00 97.75 85 ASP A N 1
ATOM 612 C CA . ASP A 1 85 ? -8.370 -0.039 1.359 1.00 97.75 85 ASP A CA 1
ATOM 613 C C . ASP A 1 85 ? -8.431 -0.590 2.799 1.00 97.75 85 ASP A C 1
ATOM 615 O O . ASP A 1 85 ? -9.470 -0.587 3.465 1.00 97.75 85 ASP A O 1
ATOM 619 N N . LEU A 1 86 ? -7.269 -0.936 3.363 1.00 97.75 86 LEU A N 1
ATOM 620 C CA . LEU A 1 86 ? -7.159 -1.369 4.755 1.00 97.75 86 LEU A CA 1
ATOM 621 C C . LEU A 1 86 ? -7.546 -0.263 5.757 1.00 97.75 86 LEU A C 1
ATOM 623 O O . LEU A 1 86 ? -8.241 -0.529 6.743 1.00 97.75 86 LEU A O 1
ATOM 627 N N . ALA A 1 87 ? -7.122 0.984 5.528 1.00 98.44 87 ALA A N 1
ATOM 628 C CA . ALA A 1 87 ? -7.510 2.114 6.375 1.00 98.44 87 ALA A CA 1
ATOM 629 C C . ALA A 1 87 ? -9.021 2.377 6.312 1.00 98.44 87 ALA A C 1
ATOM 631 O O . ALA A 1 87 ? -9.650 2.633 7.343 1.00 98.44 87 ALA A O 1
ATOM 632 N N . THR A 1 88 ? -9.624 2.292 5.124 1.00 97.88 88 THR A N 1
ATOM 633 C CA . THR A 1 88 ? -11.065 2.475 4.942 1.00 97.88 88 THR A CA 1
ATOM 634 C C . THR A 1 88 ? -11.862 1.327 5.560 1.00 97.88 88 THR A C 1
ATOM 636 O O . THR A 1 88 ? -12.958 1.570 6.060 1.00 97.88 88 THR A O 1
ATOM 639 N N . TYR A 1 89 ? -11.304 0.116 5.633 1.00 98.25 89 TYR A N 1
ATOM 640 C CA . TYR A 1 89 ? -11.919 -1.010 6.335 1.00 98.25 89 TYR A CA 1
ATOM 641 C C . TYR A 1 89 ? -11.975 -0.760 7.850 1.00 98.25 89 TYR A C 1
ATOM 643 O O . TYR A 1 89 ? -13.029 -0.914 8.474 1.00 98.25 89 TYR A O 1
ATOM 651 N N . PHE A 1 90 ? -10.874 -0.289 8.450 1.00 98.38 90 PHE A N 1
ATOM 652 C CA . PHE A 1 90 ? -10.874 0.112 9.862 1.00 98.38 90 PHE A CA 1
ATOM 653 C C . PHE A 1 90 ? -11.787 1.311 10.132 1.00 98.38 90 PHE A C 1
ATOM 655 O O . PHE A 1 90 ? -12.435 1.355 11.177 1.00 98.38 90 PHE A O 1
ATOM 662 N N . ARG A 1 91 ? -11.883 2.262 9.192 1.00 98.19 91 ARG A N 1
ATOM 663 C CA . ARG A 1 91 ? 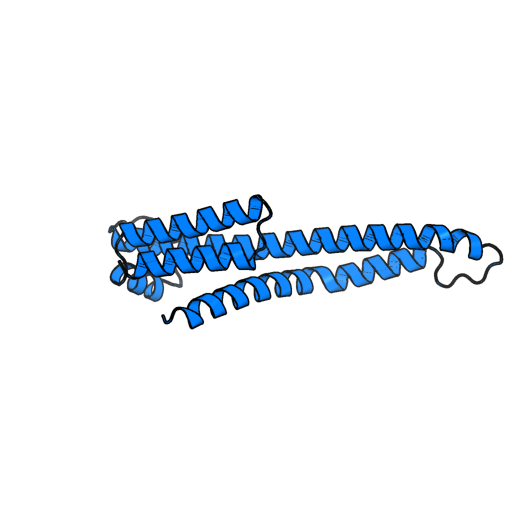-12.823 3.389 9.278 1.00 98.19 91 ARG A CA 1
ATOM 664 C C . ARG A 1 91 ? -14.269 2.909 9.318 1.00 98.19 91 ARG A C 1
ATOM 666 O O . ARG A 1 91 ? -15.021 3.372 10.168 1.00 98.19 91 ARG A O 1
ATOM 673 N N . ASP A 1 92 ? -14.663 2.005 8.430 1.00 98.19 92 ASP A N 1
ATOM 674 C CA . ASP A 1 92 ? -16.036 1.495 8.413 1.00 98.19 92 ASP A CA 1
ATOM 675 C C . ASP A 1 92 ? -16.355 0.752 9.721 1.00 98.19 92 ASP A C 1
ATOM 677 O O . ASP A 1 92 ? -17.417 0.958 10.308 1.00 98.19 92 ASP A O 1
ATOM 681 N N . ALA A 1 93 ? -15.403 -0.026 10.253 1.00 97.81 93 ALA A N 1
ATOM 682 C CA . ALA A 1 93 ? -15.558 -0.669 11.559 1.00 97.81 93 ALA A CA 1
ATOM 683 C C . ALA A 1 93 ? -15.673 0.358 12.698 1.00 97.81 93 ALA A C 1
ATOM 685 O O . ALA A 1 93 ? -16.472 0.176 13.617 1.00 97.81 93 ALA A O 1
ATOM 686 N N . LEU A 1 94 ? -14.920 1.460 12.631 1.00 97.69 94 LEU A N 1
ATOM 687 C CA . LEU A 1 94 ? -14.982 2.549 13.607 1.00 97.69 94 LEU A CA 1
ATOM 688 C C . LEU A 1 94 ? -16.347 3.245 13.589 1.00 97.69 94 LEU A C 1
ATOM 690 O O . LEU A 1 94 ? -16.896 3.527 14.654 1.00 97.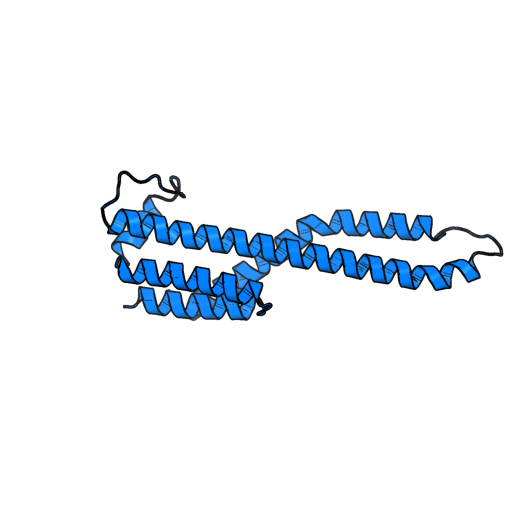69 94 LEU A O 1
ATOM 694 N N . LEU A 1 95 ? -16.907 3.491 12.402 1.00 97.19 95 LEU A N 1
ATOM 695 C CA . LEU A 1 95 ? -18.241 4.075 12.242 1.00 97.19 95 LEU A CA 1
ATOM 696 C C . LEU A 1 95 ? -19.316 3.178 12.859 1.00 97.19 95 LEU A C 1
ATOM 698 O O . LEU A 1 95 ? -20.129 3.657 13.649 1.00 97.19 95 LEU A O 1
ATOM 702 N N . VAL A 1 96 ? -19.267 1.873 12.571 1.00 96.56 96 VAL A N 1
ATOM 703 C CA . VAL A 1 96 ? -20.185 0.887 13.161 1.00 96.56 96 VAL A CA 1
ATOM 704 C C . VAL A 1 96 ? -20.033 0.835 14.684 1.00 96.56 96 VAL A C 1
ATOM 706 O O . VAL A 1 96 ? -21.030 0.915 15.397 1.00 96.56 96 VAL A O 1
ATOM 709 N N . SER A 1 97 ? -18.799 0.763 15.193 1.00 95.88 97 SER A N 1
ATOM 710 C CA . SER A 1 97 ? -18.503 0.712 16.635 1.00 95.88 97 SER A CA 1
ATOM 711 C C . SER A 1 97 ? -18.961 1.978 17.377 1.00 95.88 97 SER A C 1
ATOM 713 O O . SER A 1 97 ? -19.313 1.927 18.554 1.00 95.88 97 SER A O 1
ATOM 715 N N . SER A 1 98 ? -19.013 3.113 16.674 1.00 95.19 98 SER A N 1
ATOM 716 C CA . SER A 1 98 ? -19.413 4.417 17.219 1.00 95.19 98 SER A CA 1
ATOM 717 C C . SER A 1 98 ? -20.902 4.740 17.014 1.00 95.19 98 SER A C 1
ATOM 719 O O . SER A 1 98 ? -21.341 5.830 17.371 1.00 95.19 98 SER A O 1
ATOM 721 N N . GLY A 1 99 ? -21.684 3.824 16.429 1.00 93.25 99 GLY A N 1
ATOM 722 C CA . GLY A 1 99 ? -23.116 4.013 16.168 1.00 93.25 99 GLY A CA 1
ATOM 723 C C . GLY A 1 99 ? -23.451 5.009 15.049 1.00 93.25 99 GLY A C 1
ATOM 724 O O . GLY A 1 99 ? -24.605 5.414 14.926 1.00 93.25 99 GLY A O 1
ATOM 725 N N . ALA A 1 100 ? -22.478 5.387 14.217 1.00 92.75 100 ALA A N 1
ATOM 726 C CA . ALA A 1 100 ? -22.643 6.324 13.101 1.00 92.75 100 ALA A CA 1
ATOM 727 C C . ALA A 1 100 ? -23.161 5.607 11.837 1.00 92.75 100 ALA A C 1
ATOM 729 O O . ALA A 1 100 ? -22.478 5.529 10.815 1.00 92.75 100 ALA A O 1
ATOM 730 N N . ALA A 1 101 ? -24.353 5.011 11.936 1.00 77.38 101 ALA A N 1
ATOM 731 C CA . ALA A 1 101 ? -24.937 4.150 10.900 1.00 77.38 101 ALA A CA 1
ATOM 732 C C . ALA A 1 101 ? -25.454 4.904 9.656 1.00 77.38 101 ALA A C 1
ATOM 734 O O . ALA A 1 101 ? -25.797 4.280 8.653 1.00 77.38 101 ALA A O 1
ATOM 735 N N . ASP A 1 102 ? -25.533 6.230 9.724 1.00 89.62 102 ASP A N 1
ATOM 736 C CA . ASP A 1 102 ? -25.955 7.130 8.650 1.00 89.62 102 ASP A CA 1
ATOM 737 C C . ASP A 1 102 ? -24.820 7.481 7.673 1.00 89.62 102 ASP A C 1
ATOM 739 O O . ASP A 1 102 ? -25.074 7.929 6.553 1.00 89.62 102 ASP A O 1
ATOM 743 N N . VAL A 1 103 ? -23.565 7.244 8.062 1.00 94.69 103 VAL A N 1
ATOM 744 C CA . VAL A 1 103 ? -22.403 7.477 7.203 1.00 94.69 103 VAL A CA 1
ATOM 745 C C . VAL A 1 103 ? -22.250 6.330 6.205 1.00 94.69 103 VAL A C 1
ATOM 747 O O . VAL A 1 103 ? -22.186 5.160 6.577 1.00 94.69 103 VAL A O 1
ATOM 750 N N . ALA A 1 104 ? -22.128 6.669 4.918 1.00 95.12 104 ALA A N 1
ATOM 751 C CA . ALA A 1 104 ? -21.887 5.682 3.871 1.00 95.12 104 ALA A CA 1
ATOM 752 C C . ALA A 1 104 ? -20.575 4.910 4.117 1.00 95.12 104 ALA A C 1
ATOM 754 O O . ALA A 1 104 ? -19.505 5.506 4.300 1.00 95.12 104 ALA A O 1
ATOM 755 N N . ALA A 1 105 ? -20.680 3.580 4.106 1.00 95.12 105 ALA A N 1
ATOM 756 C CA . ALA A 1 105 ? -19.541 2.675 4.197 1.00 95.12 105 ALA A CA 1
ATOM 757 C C . ALA A 1 105 ? -18.762 2.655 2.878 1.00 95.12 105 ALA A C 1
ATOM 759 O O . ALA A 1 105 ? -19.363 2.674 1.801 1.00 95.12 105 ALA A O 1
ATOM 760 N N . ASN A 1 106 ? -17.438 2.555 2.969 1.00 96.44 106 ASN A N 1
ATOM 761 C CA . ASN A 1 106 ? -16.585 2.360 1.798 1.00 96.44 106 ASN A CA 1
ATOM 762 C C . ASN A 1 106 ? -16.643 0.911 1.283 1.00 96.44 106 ASN A C 1
ATOM 764 O O . ASN A 1 106 ? -16.534 0.704 0.079 1.00 96.44 106 ASN A O 1
ATOM 768 N N . HIS A 1 107 ? -16.882 -0.065 2.169 1.00 96.12 107 HIS A N 1
ATOM 769 C CA . HIS A 1 107 ? -16.983 -1.496 1.841 1.00 96.12 107 HIS A CA 1
ATOM 770 C C . HIS A 1 107 ? -18.386 -2.055 2.130 1.00 96.12 107 HIS A C 1
ATOM 772 O O . HIS A 1 107 ? -18.582 -2.838 3.071 1.00 96.12 107 HIS A O 1
ATOM 778 N N . PRO A 1 108 ? -19.413 -1.656 1.359 1.00 94.88 108 PRO A N 1
ATOM 779 C CA . PRO A 1 108 ? -20.784 -2.115 1.576 1.00 94.88 108 PRO A CA 1
ATOM 780 C C . PRO A 1 108 ? -20.975 -3.623 1.344 1.00 94.88 108 PRO A C 1
ATOM 782 O O . PRO A 1 108 ? -21.983 -4.168 1.793 1.00 94.88 108 PRO A O 1
ATOM 785 N N . ASP A 1 109 ? -20.042 -4.282 0.663 1.00 96.75 109 ASP A N 1
ATOM 786 C CA . ASP A 1 109 ? -19.967 -5.721 0.399 1.00 96.75 109 ASP A CA 1
ATOM 787 C C . ASP A 1 109 ? -19.274 -6.511 1.528 1.00 96.75 109 ASP A C 1
ATOM 789 O O . ASP A 1 109 ? -19.441 -7.724 1.631 1.00 96.75 109 ASP A O 1
ATOM 793 N N . MET A 1 110 ? -18.551 -5.834 2.428 1.00 96.38 110 MET A N 1
ATOM 794 C CA . MET A 1 110 ? -17.823 -6.456 3.544 1.00 96.38 110 MET A CA 1
ATOM 795 C C . MET A 1 110 ? -18.515 -6.276 4.904 1.00 96.38 110 MET A C 1
ATOM 797 O O . MET A 1 110 ? -17.863 -6.415 5.941 1.00 96.38 110 MET A O 1
ATOM 801 N N . ARG A 1 111 ? -19.827 -5.994 4.923 1.00 94.94 111 ARG A N 1
ATOM 802 C CA . ARG A 1 111 ? -20.601 -5.681 6.145 1.00 94.94 111 ARG A CA 1
ATOM 803 C C . ARG A 1 111 ? -20.341 -6.649 7.294 1.00 94.94 111 ARG A C 1
ATOM 805 O O . ARG A 1 111 ? -20.009 -6.199 8.382 1.00 94.94 111 ARG A O 1
ATOM 812 N N . ASP A 1 112 ? -20.400 -7.955 7.047 1.00 96.81 112 ASP A N 1
ATOM 813 C CA . ASP A 1 112 ? -20.215 -8.961 8.101 1.00 96.81 112 ASP A CA 1
ATOM 814 C C . ASP A 1 112 ? -18.813 -8.903 8.727 1.00 96.81 112 ASP A C 1
ATOM 816 O O . ASP A 1 112 ? -18.657 -9.001 9.945 1.00 96.81 112 ASP A O 1
ATOM 820 N N . LYS A 1 113 ? -17.778 -8.686 7.903 1.00 97.06 113 LYS A N 1
ATOM 821 C CA . LYS A 1 113 ? -16.388 -8.546 8.367 1.00 97.06 113 LYS A CA 1
ATOM 822 C C . LYS A 1 113 ? -16.206 -7.253 9.159 1.00 97.06 113 LYS A C 1
ATOM 824 O O . LYS A 1 113 ? -15.612 -7.274 10.235 1.00 97.06 113 LYS A O 1
ATOM 829 N N . VAL A 1 114 ? -16.761 -6.152 8.652 1.00 97.62 114 VAL A N 1
ATOM 830 C CA . VAL A 1 114 ? -16.755 -4.842 9.314 1.00 97.62 114 VAL A CA 1
ATOM 831 C C . VAL A 1 114 ? -17.445 -4.924 10.677 1.00 97.62 114 VAL A C 1
ATOM 833 O O . VAL A 1 114 ? -16.871 -4.493 11.675 1.00 97.62 114 VAL A O 1
ATOM 836 N N . SER A 1 115 ? -18.629 -5.536 10.755 1.00 96.19 115 SER A N 1
ATOM 837 C CA . SER A 1 115 ? -19.359 -5.739 12.010 1.00 96.19 115 SER A CA 1
ATOM 838 C C . SER A 1 115 ? -18.592 -6.627 12.990 1.00 96.19 115 SER A C 1
ATOM 840 O O . SER A 1 115 ? -18.520 -6.301 14.173 1.00 96.19 115 SER A O 1
ATOM 842 N N . ALA A 1 116 ? -17.965 -7.708 12.516 1.00 97.19 116 ALA A N 1
ATOM 843 C CA . ALA A 1 116 ? -17.124 -8.556 13.359 1.00 97.19 116 ALA A CA 1
ATOM 844 C C . ALA A 1 116 ? -15.913 -7.791 13.924 1.00 97.19 116 ALA A C 1
ATOM 846 O O . ALA A 1 116 ? -15.582 -7.938 15.099 1.00 97.19 116 ALA A O 1
ATOM 847 N N . MET A 1 117 ? -15.275 -6.940 13.115 1.00 97.19 117 MET A N 1
ATOM 848 C CA . MET A 1 117 ? -14.165 -6.094 13.557 1.00 97.19 117 MET A CA 1
ATOM 849 C C . MET A 1 117 ? -14.621 -5.029 14.564 1.00 97.19 117 MET A C 1
ATOM 851 O O . MET A 1 117 ? -13.973 -4.847 15.592 1.00 97.19 117 MET A O 1
ATOM 855 N N . ALA A 1 118 ? -15.760 -4.379 14.311 1.00 96.81 118 ALA A N 1
ATOM 856 C CA . ALA A 1 118 ? -16.355 -3.384 15.203 1.00 96.81 118 ALA A CA 1
ATOM 857 C C . ALA A 1 118 ? -16.759 -3.967 16.569 1.00 96.81 118 ALA A C 1
ATOM 859 O O . ALA A 1 118 ? -16.678 -3.273 17.580 1.00 96.81 118 ALA A O 1
ATOM 860 N N . ALA A 1 119 ? -17.176 -5.237 16.600 1.00 96.56 119 ALA A N 1
ATOM 861 C CA . ALA A 1 119 ? -17.471 -5.964 17.833 1.00 96.56 119 ALA A CA 1
ATOM 862 C C . ALA A 1 119 ? -16.203 -6.423 18.575 1.00 96.56 119 ALA A C 1
ATOM 864 O O . ALA A 1 119 ? -16.228 -6.600 19.791 1.00 96.56 119 ALA A O 1
ATOM 865 N N . HIS A 1 120 ? -15.101 -6.640 17.852 1.00 95.75 120 HIS A N 1
ATOM 866 C CA . HIS A 1 120 ? -13.841 -7.115 18.420 1.00 95.75 120 HIS A CA 1
ATOM 867 C C . HIS A 1 120 ? -12.974 -5.991 19.001 1.00 95.75 120 HIS A C 1
ATOM 869 O O . HIS A 1 120 ? -12.307 -6.205 20.011 1.00 95.75 120 HIS A O 1
ATOM 875 N N . ALA A 1 121 ? -12.959 -4.817 18.366 1.00 96.62 121 ALA A N 1
ATOM 876 C CA . ALA A 1 121 ? -12.048 -3.726 18.690 1.00 96.62 121 ALA A CA 1
ATOM 877 C C . ALA A 1 121 ? -12.796 -2.465 19.139 1.00 96.62 121 ALA A C 1
ATOM 879 O O . ALA A 1 121 ? -13.799 -2.067 18.550 1.00 96.62 121 ALA A O 1
ATOM 880 N N . SER A 1 122 ? -12.265 -1.797 20.165 1.00 96.69 122 SER A N 1
ATOM 881 C CA . SER A 1 122 ? -12.794 -0.506 20.616 1.00 96.69 122 SER A CA 1
ATOM 882 C C . SER A 1 122 ? -12.581 0.598 19.566 1.00 96.69 122 SER A C 1
ATOM 884 O O . SER A 1 122 ? -11.627 0.522 18.782 1.0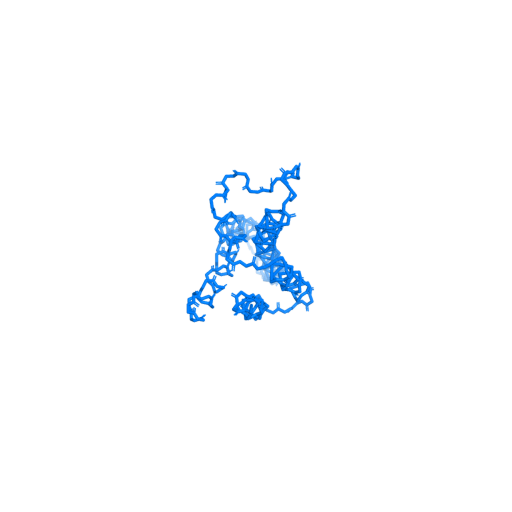0 96.69 122 SER A O 1
ATOM 886 N N . PRO A 1 123 ? -13.372 1.690 19.592 1.00 97.19 123 PRO A N 1
ATOM 887 C CA . PRO A 1 123 ? -13.148 2.846 18.722 1.00 97.19 123 PRO A CA 1
ATOM 888 C C . PRO A 1 123 ? -11.710 3.386 18.788 1.00 97.19 123 PRO A C 1
ATOM 890 O O . PRO A 1 123 ? -11.101 3.696 17.766 1.00 97.19 123 PRO A O 1
ATOM 893 N N . ALA A 1 124 ? -11.120 3.424 19.987 1.00 97.44 124 ALA A N 1
ATOM 894 C CA . ALA A 1 124 ? -9.741 3.867 20.178 1.00 97.44 124 ALA A CA 1
ATOM 895 C C . ALA A 1 124 ? -8.714 2.908 19.546 1.00 97.44 124 ALA A C 1
ATOM 897 O O . ALA A 1 124 ? -7.711 3.359 18.995 1.00 97.44 124 ALA A O 1
ATOM 898 N N . ALA A 1 125 ? -8.948 1.593 19.610 1.00 98.06 125 ALA A N 1
ATOM 899 C CA . ALA A 1 125 ? -8.096 0.604 18.949 1.00 98.06 125 ALA A CA 1
ATOM 900 C C . ALA A 1 125 ? -8.176 0.717 17.419 1.00 98.06 125 ALA A C 1
ATOM 902 O O . ALA A 1 125 ? -7.147 0.678 16.746 1.00 98.06 125 ALA A O 1
ATOM 903 N N . LEU A 1 126 ? -9.379 0.914 16.875 1.00 98.19 126 LEU A N 1
ATOM 904 C CA . LEU A 1 126 ? -9.602 1.096 15.440 1.00 98.19 126 LEU A CA 1
ATOM 905 C C . LEU A 1 126 ? -8.940 2.376 14.922 1.00 98.19 126 LEU A C 1
ATOM 907 O O . LEU A 1 126 ? -8.274 2.338 13.889 1.00 98.19 126 LEU A O 1
ATOM 911 N N . LEU A 1 127 ? -9.031 3.478 15.673 1.00 98.19 127 LEU A N 1
ATOM 912 C CA . LEU A 1 127 ? -8.325 4.715 15.339 1.00 98.19 127 LEU A CA 1
ATOM 913 C C . LEU A 1 127 ? -6.804 4.507 15.292 1.00 98.19 127 LEU A C 1
ATOM 915 O O . LEU A 1 127 ? -6.176 4.882 14.305 1.00 98.19 127 LEU A O 1
ATOM 919 N N . ARG A 1 128 ? -6.220 3.819 16.285 1.00 98.44 128 ARG A N 1
ATOM 920 C CA . ARG A 1 128 ? -4.787 3.466 16.266 1.00 98.44 128 ARG A CA 1
ATOM 921 C C . ARG A 1 128 ? -4.403 2.608 15.059 1.00 98.44 128 ARG A C 1
ATOM 923 O O . ARG A 1 128 ? -3.301 2.747 14.536 1.00 98.44 128 ARG A O 1
ATOM 930 N N . CYS A 1 129 ? -5.290 1.721 14.603 1.00 98.56 129 CYS A N 1
ATOM 931 C CA . CYS A 1 129 ? -5.049 0.932 13.394 1.00 98.56 129 CYS A CA 1
ATOM 932 C C . CYS A 1 129 ? -5.007 1.821 12.143 1.00 98.56 129 CYS A C 1
ATOM 934 O O . CYS A 1 129 ? -4.105 1.665 11.323 1.00 98.56 129 CYS A O 1
ATOM 936 N N . ILE A 1 130 ? -5.926 2.785 12.019 1.00 98.69 130 ILE A N 1
ATOM 937 C CA . ILE A 1 130 ? -5.926 3.768 10.922 1.00 98.69 130 ILE A CA 1
ATOM 938 C C . ILE A 1 130 ? -4.635 4.598 10.950 1.00 98.69 130 ILE A C 1
ATOM 940 O O . ILE A 1 130 ? -3.971 4.739 9.925 1.00 98.69 130 ILE A O 1
ATOM 944 N N . GLU A 1 131 ? -4.237 5.102 12.120 1.00 98.62 131 GLU A N 1
ATOM 945 C CA . GLU A 1 131 ? -2.997 5.870 12.289 1.00 98.62 131 GLU A CA 1
ATOM 946 C C . GLU A 1 131 ? -1.756 5.061 11.894 1.00 98.62 131 GLU A C 1
ATOM 948 O O . GLU A 1 131 ? -0.886 5.586 11.201 1.00 98.62 131 GLU A O 1
ATOM 953 N N . ALA A 1 132 ? -1.691 3.777 12.262 1.00 98.62 132 ALA A N 1
ATOM 954 C CA . ALA A 1 132 ? -0.598 2.892 11.864 1.00 98.62 132 ALA A CA 1
ATOM 955 C C . ALA A 1 132 ? -0.485 2.769 10.336 1.00 98.62 132 ALA A C 1
ATOM 957 O O . ALA A 1 132 ? 0.620 2.798 9.790 1.00 98.62 132 ALA A O 1
ATOM 958 N N . VAL A 1 133 ? -1.620 2.674 9.635 1.00 98.56 133 VAL A N 1
ATOM 959 C CA . VAL A 1 133 ? -1.644 2.642 8.167 1.00 98.56 133 VAL A CA 1
ATOM 960 C C . VAL A 1 133 ? -1.174 3.974 7.579 1.00 98.56 133 VAL A C 1
ATOM 962 O O . VAL A 1 133 ? -0.348 3.986 6.668 1.00 98.56 133 VAL A O 1
ATOM 965 N N . LEU A 1 134 ? -1.631 5.108 8.115 1.00 98.38 134 LEU A N 1
ATOM 966 C CA . LEU A 1 134 ? -1.199 6.430 7.646 1.00 98.38 134 LEU A CA 1
ATOM 967 C C . LEU A 1 134 ? 0.304 6.663 7.868 1.00 98.38 134 LEU A C 1
ATOM 969 O O . LEU A 1 134 ? 0.983 7.173 6.978 1.00 98.38 134 LEU A O 1
ATOM 973 N N . GLN A 1 135 ? 0.847 6.222 9.003 1.00 98.38 135 GLN A N 1
ATOM 974 C CA . GLN A 1 135 ? 2.286 6.259 9.277 1.00 98.38 135 GLN A CA 1
ATOM 975 C C . GLN A 1 135 ? 3.080 5.366 8.313 1.00 98.38 135 GLN A C 1
ATOM 977 O O . GLN A 1 135 ? 4.152 5.760 7.855 1.00 98.38 135 GLN A O 1
ATOM 982 N N . CYS A 1 136 ? 2.553 4.189 7.958 1.00 98.44 136 CYS A N 1
ATOM 983 C CA . CYS A 1 136 ? 3.153 3.331 6.935 1.00 98.44 136 CYS A CA 1
ATOM 984 C C . CYS A 1 136 ? 3.253 4.054 5.588 1.00 98.44 136 CYS A C 1
ATOM 986 O O . CYS A 1 136 ? 4.299 4.016 4.941 1.00 98.44 136 CYS A O 1
ATOM 988 N N . ARG A 1 137 ? 2.185 4.744 5.174 1.00 97.69 137 ARG A N 1
ATOM 989 C CA . ARG A 1 137 ? 2.159 5.510 3.919 1.00 97.69 137 ARG A CA 1
ATOM 990 C C . ARG A 1 137 ? 3.192 6.641 3.919 1.00 97.69 137 ARG A C 1
ATOM 992 O O . ARG A 1 137 ? 3.933 6.783 2.950 1.00 97.69 137 ARG A O 1
ATOM 999 N N . GLU A 1 138 ? 3.319 7.374 5.024 1.00 97.69 138 GLU A N 1
ATOM 1000 C CA . GLU A 1 138 ? 4.345 8.418 5.179 1.00 97.69 138 GLU A CA 1
ATOM 1001 C C . GLU A 1 138 ? 5.775 7.842 5.121 1.00 97.69 138 GLU A C 1
ATOM 1003 O O . GLU A 1 138 ? 6.665 8.374 4.452 1.00 97.69 138 GLU A O 1
ATOM 1008 N N . ALA A 1 139 ? 6.004 6.689 5.756 1.00 97.12 139 ALA A N 1
ATOM 1009 C CA . ALA A 1 139 ? 7.285 5.989 5.682 1.00 97.12 139 ALA A CA 1
ATOM 1010 C C . ALA A 1 139 ? 7.634 5.582 4.235 1.00 97.12 139 ALA A C 1
ATOM 1012 O O . ALA A 1 139 ? 8.773 5.734 3.785 1.00 97.12 139 ALA A O 1
ATOM 1013 N N . LEU A 1 140 ? 6.654 5.106 3.465 1.00 95.62 140 LEU A N 1
ATOM 1014 C CA . LEU A 1 140 ? 6.847 4.772 2.050 1.00 95.62 140 LEU A CA 1
ATOM 1015 C C . LEU A 1 140 ? 7.171 6.012 1.202 1.00 95.62 140 LEU A C 1
ATOM 1017 O O . LEU A 1 140 ? 8.032 5.936 0.317 1.00 95.62 140 LEU A O 1
ATOM 1021 N N . ALA A 1 141 ? 6.542 7.154 1.497 1.00 93.38 141 ALA A N 1
ATOM 1022 C CA . ALA A 1 141 ? 6.816 8.428 0.831 1.00 93.38 141 ALA A CA 1
ATOM 1023 C C . ALA A 1 141 ? 8.252 8.927 1.088 1.00 93.38 141 ALA A C 1
ATOM 1025 O O . ALA A 1 141 ? 8.884 9.500 0.199 1.00 93.38 141 ALA A O 1
ATOM 1026 N N . THR A 1 142 ? 8.817 8.617 2.258 1.00 93.94 142 THR A 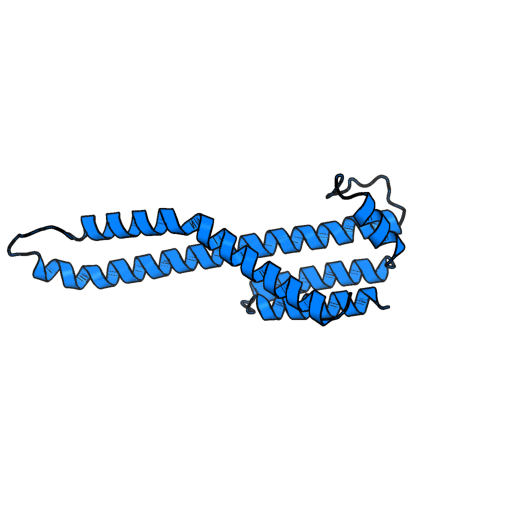N 1
ATOM 1027 C CA . THR A 1 142 ? 10.198 8.956 2.652 1.00 93.94 142 THR A CA 1
ATOM 1028 C C . THR A 1 142 ? 11.240 7.890 2.270 1.00 93.94 142 THR A C 1
ATOM 1030 O O . THR A 1 142 ? 12.372 7.910 2.748 1.00 93.94 142 THR A O 1
ATOM 1033 N N . ASN A 1 143 ? 10.908 7.002 1.323 1.00 88.88 143 ASN A N 1
ATOM 1034 C CA . ASN A 1 143 ? 11.779 5.954 0.768 1.00 88.88 143 ASN A CA 1
ATOM 1035 C C . ASN A 1 143 ? 12.175 4.824 1.735 1.00 88.88 143 ASN A C 1
ATOM 1037 O O . ASN A 1 143 ? 13.170 4.132 1.493 1.00 88.88 143 ASN A O 1
ATOM 1041 N N . VAL A 1 144 ? 11.386 4.562 2.779 1.00 94.69 144 VAL A N 1
ATOM 1042 C CA . VAL A 1 144 ? 11.526 3.317 3.548 1.00 94.69 144 VAL A CA 1
ATOM 1043 C C . VAL A 1 144 ? 11.229 2.117 2.639 1.00 94.69 144 VAL A C 1
ATOM 1045 O O . VAL A 1 144 ? 10.364 2.171 1.762 1.00 94.69 144 VAL A O 1
ATOM 1048 N N . LYS A 1 145 ? 11.965 1.011 2.821 1.00 94.31 145 LYS A N 1
ATOM 1049 C CA . LYS A 1 145 ? 11.688 -0.223 2.070 1.00 94.31 145 LYS A CA 1
ATOM 1050 C C . LYS A 1 145 ? 10.296 -0.752 2.446 1.00 94.31 145 LYS A C 1
ATOM 1052 O O . LYS A 1 145 ? 10.047 -0.903 3.644 1.00 94.31 145 LYS A O 1
ATOM 1057 N N . PRO A 1 146 ? 9.447 -1.130 1.469 1.00 95.38 146 PRO A N 1
ATOM 1058 C CA . PRO A 1 146 ? 8.077 -1.566 1.728 1.00 95.38 146 PRO A CA 1
ATOM 1059 C C . PRO A 1 146 ? 7.926 -2.606 2.829 1.00 95.38 146 PRO A C 1
ATOM 1061 O O . PRO A 1 146 ? 7.151 -2.401 3.755 1.00 95.38 146 PRO A O 1
ATOM 1064 N N . LYS A 1 147 ? 8.753 -3.656 2.798 1.00 94.25 147 LYS A N 1
ATOM 1065 C CA . LYS A 1 147 ? 8.758 -4.700 3.825 1.00 94.25 147 LYS A CA 1
ATOM 1066 C C . LYS A 1 147 ? 8.823 -4.141 5.252 1.00 94.25 147 LYS A C 1
ATOM 1068 O O . LYS A 1 147 ? 8.013 -4.515 6.086 1.00 94.25 147 LYS A O 1
ATOM 1073 N N . PHE A 1 148 ? 9.747 -3.221 5.532 1.00 96.06 148 PHE A N 1
ATOM 1074 C CA . PHE A 1 148 ? 9.919 -2.691 6.888 1.00 96.06 148 PHE A CA 1
ATOM 1075 C C . PHE A 1 148 ? 8.782 -1.761 7.310 1.00 96.06 148 PHE A C 1
ATOM 1077 O O . PHE A 1 148 ? 8.373 -1.798 8.467 1.00 96.06 148 PHE A O 1
ATOM 1084 N N . ALA A 1 149 ? 8.262 -0.950 6.384 1.00 97.62 149 ALA A N 1
ATOM 1085 C CA . ALA A 1 149 ? 7.127 -0.077 6.668 1.00 97.62 149 ALA A CA 1
ATOM 1086 C C . ALA A 1 149 ? 5.872 -0.901 7.017 1.00 97.62 149 ALA A C 1
ATOM 1088 O O . ALA A 1 149 ? 5.225 -0.644 8.032 1.00 97.62 149 ALA A O 1
ATOM 1089 N N . VAL A 1 150 ? 5.584 -1.941 6.226 1.00 97.62 150 VAL A N 1
ATOM 1090 C CA . VAL A 1 150 ? 4.417 -2.812 6.430 1.00 97.62 150 VAL A CA 1
ATOM 1091 C C . VAL A 1 150 ? 4.595 -3.701 7.671 1.00 97.62 150 VAL A C 1
ATOM 1093 O O . VAL A 1 150 ? 3.654 -3.842 8.450 1.00 97.62 150 VAL A O 1
ATOM 1096 N N . ASP A 1 151 ? 5.795 -4.232 7.933 1.00 96.88 151 ASP A N 1
ATOM 1097 C CA . ASP A 1 151 ? 6.079 -5.004 9.154 1.00 96.88 151 ASP A CA 1
ATOM 1098 C C . ASP A 1 151 ? 5.874 -4.142 10.420 1.00 96.88 151 ASP A C 1
ATOM 1100 O O . ASP A 1 151 ? 5.257 -4.587 11.394 1.00 96.88 151 ASP A O 1
ATOM 1104 N N . ALA A 1 152 ? 6.335 -2.884 10.408 1.00 97.19 152 ALA A N 1
ATOM 1105 C CA . ALA A 1 152 ? 6.113 -1.948 11.511 1.00 97.19 152 ALA A CA 1
ATOM 1106 C C . ALA A 1 152 ? 4.617 -1.653 11.717 1.00 97.19 152 ALA A C 1
ATOM 1108 O O . ALA A 1 152 ? 4.120 -1.737 12.843 1.00 97.19 152 ALA A O 1
ATOM 1109 N N . MET A 1 153 ? 3.884 -1.388 10.630 1.00 98.06 153 MET A N 1
ATOM 1110 C CA . MET A 1 153 ? 2.434 -1.181 10.649 1.00 98.06 153 MET A CA 1
ATOM 1111 C C . MET A 1 153 ? 1.695 -2.365 11.277 1.00 98.06 153 MET A C 1
ATOM 1113 O O . MET A 1 153 ? 0.882 -2.183 12.183 1.00 98.06 153 MET A O 1
ATOM 1117 N N . VAL A 1 154 ? 2.002 -3.588 10.837 1.00 97.38 154 VAL A N 1
ATOM 1118 C CA . VAL A 1 154 ? 1.390 -4.814 11.363 1.00 97.38 154 VAL A CA 1
ATOM 1119 C C . VAL A 1 154 ? 1.715 -5.016 12.843 1.00 97.38 154 VAL A C 1
ATOM 1121 O O . VAL A 1 154 ? 0.841 -5.422 13.614 1.00 97.38 154 VAL A O 1
ATOM 1124 N N . GLY A 1 155 ? 2.935 -4.682 13.270 1.00 96.62 155 GLY A N 1
ATOM 1125 C CA . GLY A 1 155 ? 3.319 -4.687 14.681 1.00 96.62 155 GLY A CA 1
ATOM 1126 C C . GLY A 1 155 ? 2.459 -3.748 15.535 1.00 96.62 155 GLY A C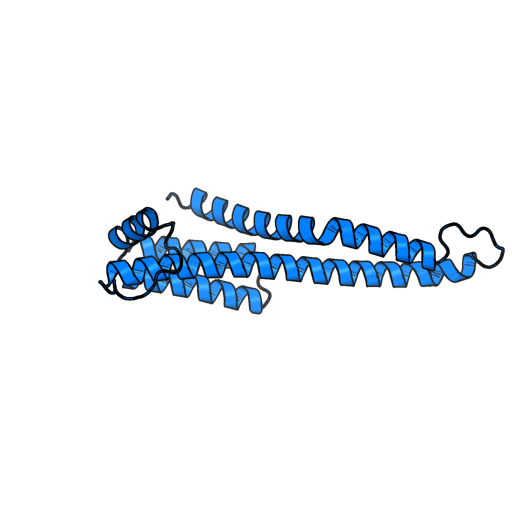 1
ATOM 1127 O O . GLY A 1 155 ? 2.008 -4.140 16.616 1.00 96.62 155 GLY A O 1
ATOM 1128 N N . THR A 1 156 ? 2.193 -2.534 15.048 1.00 97.06 156 THR A N 1
ATOM 1129 C CA . THR A 1 156 ? 1.347 -1.539 15.729 1.00 97.06 156 THR A CA 1
ATOM 1130 C C . THR A 1 156 ? -0.126 -1.954 15.742 1.00 97.06 156 THR A C 1
ATOM 1132 O O . THR A 1 156 ? -0.744 -1.955 16.807 1.00 97.06 156 THR A O 1
ATOM 1135 N N . ILE A 1 157 ? -0.678 -2.396 14.605 1.00 97.38 157 ILE A N 1
ATOM 1136 C CA . ILE A 1 157 ? -2.058 -2.911 14.510 1.00 97.38 157 ILE A CA 1
ATOM 1137 C C . ILE A 1 157 ? -2.251 -4.084 15.474 1.00 97.38 157 ILE A C 1
ATOM 1139 O O . ILE A 1 157 ? -3.204 -4.120 16.249 1.00 97.38 157 ILE A O 1
ATOM 1143 N N . GLY A 1 158 ? -1.314 -5.034 15.482 1.00 95.56 158 GLY A N 1
ATOM 1144 C CA . GLY A 1 158 ? -1.382 -6.190 16.366 1.00 95.56 158 GLY A CA 1
ATOM 1145 C C . GLY A 1 158 ? -1.398 -5.809 17.847 1.00 95.56 158 GLY A C 1
ATOM 1146 O O . GLY A 1 158 ? -2.064 -6.479 18.630 1.00 95.56 158 GLY A O 1
ATOM 1147 N N . GLN A 1 159 ? -0.681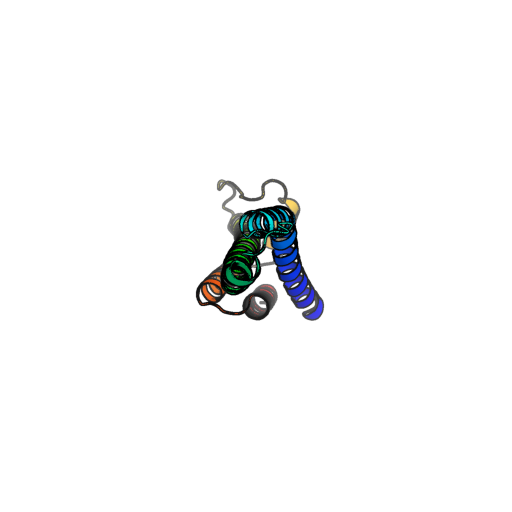 -4.755 18.245 1.00 95.06 159 GLN A N 1
ATOM 1148 C CA . GLN A 1 159 ? -0.732 -4.230 19.613 1.00 95.06 159 GLN A CA 1
ATOM 1149 C C . GLN A 1 159 ? -2.077 -3.566 19.913 1.00 95.06 159 GLN A C 1
ATOM 1151 O O . GLN A 1 159 ? -2.669 -3.861 20.948 1.00 95.06 159 GLN A O 1
ATOM 1156 N N . ALA A 1 160 ? -2.582 -2.735 18.998 1.00 95.69 160 ALA A N 1
ATOM 1157 C CA . ALA A 1 160 ? -3.854 -2.037 19.165 1.00 95.69 160 ALA A CA 1
ATOM 1158 C C . ALA A 1 160 ? -5.051 -2.992 19.284 1.00 95.69 160 ALA A C 1
ATOM 1160 O O . ALA A 1 160 ? -5.955 -2.724 20.062 1.00 95.69 160 ALA A O 1
ATOM 1161 N N . LEU A 1 161 ? -5.049 -4.114 18.560 1.00 94.25 161 LEU A N 1
ATOM 1162 C CA . LEU A 1 161 ? -6.137 -5.101 18.607 1.00 94.25 161 LEU A CA 1
ATOM 1163 C C . LEU A 1 161 ? -6.061 -6.060 19.808 1.00 94.25 161 LEU A C 1
ATOM 1165 O O . LEU A 1 161 ? -6.968 -6.862 20.007 1.00 94.25 161 LEU A O 1
ATOM 1169 N N . ARG A 1 162 ? -4.975 -6.028 20.593 1.00 89.88 162 ARG A N 1
ATOM 1170 C CA . ARG A 1 162 ? -4.851 -6.808 21.840 1.00 89.88 162 ARG A CA 1
ATOM 1171 C C . ARG A 1 162 ? -5.210 -6.012 23.094 1.00 89.88 162 ARG A C 1
ATOM 1173 O O . ARG A 1 162 ? -5.355 -6.629 24.146 1.00 89.88 162 ARG A O 1
ATOM 1180 N N . SER A 1 163 ? -5.268 -4.684 22.990 1.00 72.38 163 SER A N 1
ATOM 1181 C CA . SER A 1 163 ? -5.627 -3.761 24.075 1.00 72.38 163 SER A CA 1
ATOM 1182 C C . SER A 1 163 ? -7.129 -3.543 24.139 1.00 72.38 163 SER A C 1
ATOM 1184 O O . SER A 1 163 ? -7.668 -3.573 25.259 1.00 72.38 163 SER A O 1
#

pLDDT: mean 91.33, std 10.96, range [55.0, 98.69]

Secondary structure (DSSP, 8-state):
--HHHHHHHHHHHHHHHHHHHHHHHHHHHHHHHHHHHHHTTTT--STTHHHHHHHHHHHHHHHHHHHHHHHHHHHHHHHHHHHHHHHHHHHHHHHHHTT-TTSPPS-TT-HHHHHHHHHHS-HHHHHHHHHHHHHHHHHHHTT--HHHHHHHHHHHHHHHTT-

Foldseek 3Di:
DPLVVLLVVLVVLLVVLLVQLCVVQVVVLVVVLVVLCVVLPVPPPDPCSVVSVVVSVVVNVVSVVVSVVSSVVSSLVSSLVVLVVQLLLLVLLLCVLVVVPVDDRPCPVCVVVSVVSNVQAHNQLSVQLNVLSVQLNVCVVVVDDSSVSSSSSSVRNVVSSVD

Sequence (163 aa):
ATPSRAYAAAEELVATAEAEARALTEDGNEVETEELRTALGAGGTGKGTAGTMRGAAGALKDLERRQKSRQTRASRDALDRALIDLATYFRDALLVSSGAADVAANHPDMRDKVSAMAAHASPAALLRCIEAVLQCREALATNVKPKFAVDAMVGTIGQALRS

Radius of gyration: 23.02 Å; chains: 1; bounding box: 56×24×68 Å

InterPro domains:
  IPR008921 DNA polymerase III, clamp loader complex, gamma/delta/delta subunit, C-terminal [SSF48019] (79-150)
  IPR015199 DNA polymerase III, delta subunit, C-terminal [PF09115] (86-143)